Protein AF-A0A6N8A2K0-F1 (afdb_monomer_lite)

Secondary structure (DSSP, 8-state):
---GGG-PPPTT--HHHHHHHHHHTT--HHHHHHHHHHHH---TTTHHHHGGG-HHHHHHHHHHHHHT-TT--HHHHHHHHHHHHT--HHHHHHHHHHHHHS-GGGS---------

Foldseek 3Di:
DDQLVVQADDPPDDLLNSLVVCVVVLAALLRSVVNCCVHVVDDLVCSLVSCVVPLSSPLSVLVVVCVVPVPDDLQNSLVVSCVSRVHDSVVSNVSSVVSVVDDCVVSCPDPDDDDD

pLDDT: mean 89.35, std 14.69, range [36.88, 98.31]

Sequence (116 aa):
MEDYRNYPPLESETDLDYARRLESSGGEEMWIRKALRAHRQMPLESMSDFFEDFPDARLRHLQLLTSLHPGRSNHSLIKKVSKNLGISEDCAKSWVKKFEETPQSKYDVASEKTND

Radius of gyration: 14.68 Å; chains: 1; bounding box: 33×31×40 Å

Structure (mmCIF, N/CA/C/O backbone):
data_AF-A0A6N8A2K0-F1
#
_entry.id   AF-A0A6N8A2K0-F1
#
loop_
_atom_site.group_PDB
_atom_site.id
_atom_site.type_symbol
_atom_site.label_atom_id
_atom_site.label_alt_id
_atom_site.label_comp_id
_atom_site.label_asym_id
_atom_site.label_entity_id
_atom_site.label_seq_id
_atom_site.pdbx_PDB_ins_code
_atom_site.Cartn_x
_atom_site.Cartn_y
_atom_site.Cartn_z
_atom_site.occupancy
_atom_site.B_iso_or_equiv
_atom_site.auth_seq_id
_atom_site.auth_comp_id
_atom_site.auth_asym_id
_atom_site.auth_atom_id
_atom_site.pdbx_PDB_model_num
ATOM 1 N N . MET A 1 1 ? -6.508 -13.461 -5.678 1.00 65.88 1 MET A N 1
ATOM 2 C CA . MET A 1 1 ? -5.578 -12.683 -6.521 1.00 65.88 1 MET A CA 1
ATOM 3 C C . MET A 1 1 ? -4.488 -13.622 -6.998 1.00 65.88 1 MET A C 1
ATOM 5 O O . MET A 1 1 ? -4.000 -14.402 -6.186 1.00 65.88 1 MET A O 1
ATOM 9 N N . GLU A 1 2 ? -4.185 -13.611 -8.292 1.00 77.81 2 GLU A N 1
ATOM 10 C CA . GLU A 1 2 ? -3.175 -14.480 -8.910 1.00 77.81 2 GLU A CA 1
ATOM 11 C C . GLU A 1 2 ? -1.742 -14.102 -8.471 1.00 77.81 2 GLU A C 1
ATOM 13 O O . GLU A 1 2 ? -1.521 -13.069 -7.831 1.00 77.81 2 GLU A O 1
ATOM 18 N N . ASP A 1 3 ? -0.759 -14.959 -8.766 1.00 87.62 3 ASP A N 1
ATOM 19 C CA . ASP A 1 3 ? 0.652 -14.697 -8.448 1.00 87.62 3 ASP A CA 1
ATOM 20 C C . ASP A 1 3 ? 1.164 -13.476 -9.240 1.00 87.62 3 ASP A C 1
ATOM 22 O O . ASP A 1 3 ? 1.086 -13.442 -10.467 1.00 87.62 3 ASP A O 1
ATOM 26 N N . TYR A 1 4 ? 1.738 -12.485 -8.546 1.00 88.50 4 TYR A N 1
ATOM 27 C CA . TYR A 1 4 ? 2.321 -11.277 -9.149 1.00 88.50 4 TYR A CA 1
ATOM 28 C C . TYR A 1 4 ? 3.445 -11.573 -10.149 1.00 88.50 4 TYR A C 1
ATOM 30 O O . TYR A 1 4 ? 3.787 -10.733 -10.983 1.00 88.50 4 TYR A O 1
ATOM 38 N N . ARG A 1 5 ? 4.044 -12.765 -10.088 1.00 90.19 5 ARG A N 1
ATOM 39 C CA . ARG A 1 5 ? 5.056 -13.204 -11.057 1.00 90.19 5 ARG A CA 1
ATOM 40 C C . ARG A 1 5 ? 4.507 -13.315 -12.479 1.00 90.19 5 ARG A C 1
ATOM 42 O O . ARG A 1 5 ? 5.284 -13.175 -13.415 1.00 90.19 5 ARG A O 1
ATOM 49 N N . ASN A 1 6 ? 3.195 -13.487 -12.635 1.00 91.56 6 ASN A N 1
ATOM 50 C CA . ASN A 1 6 ? 2.536 -13.607 -13.937 1.00 91.56 6 ASN A CA 1
ATOM 51 C C . ASN A 1 6 ? 2.204 -12.254 -14.584 1.00 91.56 6 ASN A C 1
ATOM 53 O O . ASN A 1 6 ? 1.687 -12.221 -15.697 1.00 91.56 6 ASN A O 1
ATOM 57 N N . TYR A 1 7 ? 2.508 -11.140 -13.913 1.00 91.94 7 TYR A N 1
ATOM 58 C CA . TYR A 1 7 ? 2.206 -9.792 -14.392 1.00 91.94 7 TYR A CA 1
ATOM 59 C C . TYR A 1 7 ? 3.487 -8.971 -14.547 1.00 91.94 7 TYR A C 1
ATOM 61 O O . TYR A 1 7 ? 3.651 -7.999 -13.822 1.00 91.94 7 TYR A O 1
ATOM 69 N N . PRO A 1 8 ? 4.420 -9.327 -15.445 1.00 95.56 8 PRO A N 1
ATOM 70 C CA . PRO A 1 8 ? 5.635 -8.541 -15.626 1.00 95.56 8 PRO A CA 1
ATOM 71 C C . PRO A 1 8 ? 5.323 -7.115 -16.130 1.00 95.56 8 PRO A C 1
ATOM 73 O O . PRO A 1 8 ? 4.254 -6.879 -16.711 1.00 95.56 8 PRO A O 1
ATOM 76 N N . PRO A 1 9 ? 6.23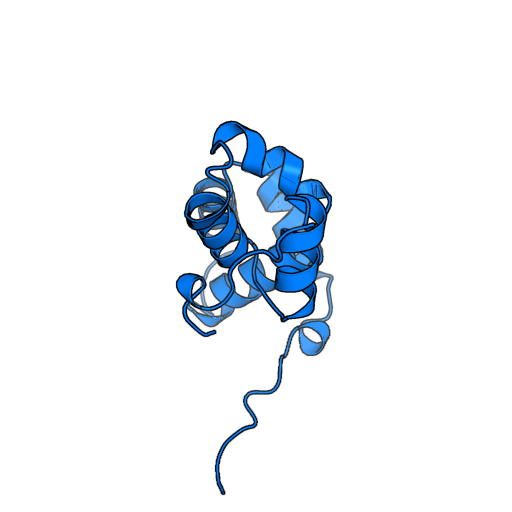8 -6.153 -15.917 1.00 95.62 9 PRO A N 1
ATOM 77 C CA . PRO A 1 9 ? 6.165 -4.836 -16.543 1.00 95.62 9 PRO A CA 1
ATOM 78 C C . PRO A 1 9 ? 6.291 -4.953 -18.069 1.00 95.62 9 PRO A C 1
ATOM 80 O O . PRO A 1 9 ? 6.986 -5.835 -18.576 1.00 95.62 9 PRO A O 1
ATOM 83 N N . LEU A 1 10 ? 5.641 -4.050 -18.800 1.00 95.25 10 LEU A N 1
ATOM 84 C CA . LEU A 1 10 ? 5.849 -3.890 -20.242 1.00 95.25 10 LEU A CA 1
ATOM 85 C C . LEU A 1 10 ? 7.193 -3.187 -20.505 1.00 95.25 10 LEU A C 1
ATOM 87 O O . LEU A 1 10 ? 7.694 -2.465 -19.644 1.00 95.25 10 LEU A O 1
ATOM 91 N N . GLU A 1 11 ? 7.773 -3.364 -21.698 1.00 89.81 11 GLU A N 1
ATOM 92 C CA . GLU A 1 11 ? 9.132 -2.876 -22.016 1.00 89.81 11 GLU A CA 1
ATOM 93 C C . GLU A 1 11 ? 9.334 -1.373 -21.763 1.00 89.81 11 GLU A C 1
ATOM 95 O O . GLU A 1 11 ? 10.406 -0.957 -21.330 1.00 89.81 11 GLU A O 1
ATOM 100 N N . SER A 1 12 ? 8.301 -0.561 -21.993 1.00 93.31 12 SER A N 1
ATOM 101 C CA . SER A 1 12 ? 8.341 0.894 -21.820 1.00 93.31 12 SER A CA 1
ATOM 102 C C . SER A 1 12 ? 7.710 1.387 -20.516 1.00 93.31 12 SER A C 1
ATOM 104 O O . SER A 1 12 ? 7.602 2.597 -20.328 1.00 93.31 12 SER A O 1
ATOM 106 N N . GLU A 1 13 ? 7.243 0.496 -19.635 1.00 94.12 13 GLU A N 1
ATOM 107 C CA . GLU A 1 13 ? 6.624 0.917 -18.377 1.00 94.12 13 GLU A CA 1
ATOM 108 C C . GLU A 1 13 ? 7.675 1.442 -17.395 1.00 94.12 13 GLU A C 1
ATOM 110 O O . GLU A 1 13 ? 8.674 0.784 -17.070 1.00 94.12 13 GLU A O 1
ATOM 115 N N . THR A 1 14 ? 7.411 2.638 -16.869 1.00 96.44 14 THR A N 1
ATOM 116 C CA . THR A 1 14 ? 8.069 3.101 -15.649 1.00 96.44 14 THR A CA 1
ATOM 117 C C . THR A 1 14 ? 7.546 2.317 -14.443 1.00 96.44 14 THR A C 1
ATOM 119 O O . THR A 1 14 ? 6.519 1.641 -14.511 1.00 96.44 14 THR A O 1
ATOM 122 N N . ASP A 1 15 ? 8.225 2.421 -13.300 1.00 96.12 15 ASP A N 1
ATOM 123 C CA . ASP A 1 15 ? 7.757 1.799 -12.053 1.00 96.12 15 ASP A CA 1
ATOM 124 C C . ASP A 1 15 ? 6.365 2.317 -11.656 1.00 96.12 15 ASP A C 1
ATOM 126 O O . ASP A 1 15 ? 5.525 1.550 -11.183 1.00 96.12 15 ASP A O 1
ATOM 130 N N . LEU A 1 16 ? 6.114 3.608 -11.905 1.00 96.50 16 LEU A N 1
ATOM 131 C CA . LEU A 1 16 ? 4.832 4.272 -11.683 1.00 96.50 16 LEU A CA 1
ATOM 132 C C . LEU A 1 16 ? 3.743 3.696 -12.595 1.00 96.50 16 LEU A C 1
ATOM 134 O O . LEU A 1 16 ? 2.677 3.329 -12.102 1.00 96.50 16 LEU A O 1
ATOM 138 N N . ASP A 1 17 ? 4.008 3.579 -13.899 1.00 96.94 17 ASP A N 1
ATOM 139 C CA . ASP A 1 17 ? 3.041 3.030 -14.863 1.00 96.94 17 ASP A CA 1
ATOM 140 C C . ASP A 1 17 ? 2.702 1.578 -14.533 1.00 96.94 17 ASP A C 1
ATOM 142 O O . ASP A 1 17 ? 1.531 1.192 -14.486 1.00 96.94 17 ASP A O 1
ATOM 146 N N . TYR A 1 18 ? 3.731 0.795 -14.212 1.00 97.50 18 TYR A N 1
ATOM 147 C CA . TYR A 1 18 ? 3.580 -0.594 -13.828 1.00 97.50 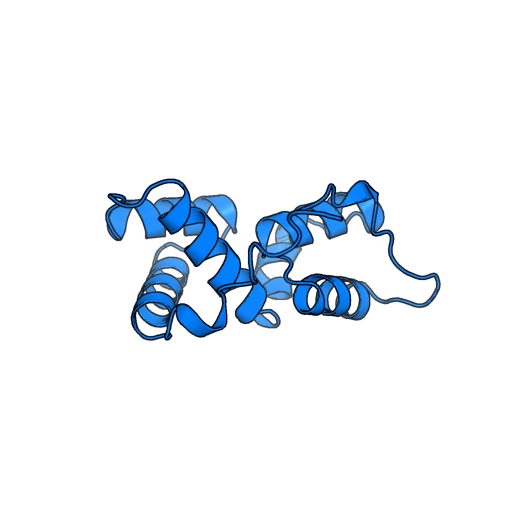18 TYR A CA 1
ATOM 148 C C . TYR A 1 18 ? 2.709 -0.740 -12.573 1.00 97.50 18 TYR A C 1
ATOM 150 O O . TYR A 1 18 ? 1.715 -1.470 -12.582 1.00 97.50 18 TYR A O 1
ATOM 158 N N . ALA A 1 19 ? 3.015 0.003 -11.507 1.00 97.31 19 ALA A N 1
ATOM 159 C CA . ALA A 1 19 ? 2.219 -0.015 -10.284 1.00 97.31 19 ALA A CA 1
ATOM 160 C C . ALA A 1 19 ? 0.774 0.460 -10.518 1.00 97.31 19 ALA A C 1
ATOM 162 O O . ALA A 1 19 ? -0.152 -0.142 -9.976 1.00 97.31 19 ALA A O 1
ATOM 163 N N . ARG A 1 20 ? 0.553 1.472 -11.372 1.00 96.94 20 ARG A N 1
ATOM 164 C CA . ARG A 1 20 ? -0.794 1.963 -11.721 1.00 96.94 20 ARG A CA 1
ATOM 165 C C . ARG A 1 20 ? -1.612 0.923 -12.465 1.00 96.94 20 ARG A C 1
ATOM 167 O O . ARG A 1 20 ? -2.796 0.750 -12.171 1.00 96.94 20 ARG A O 1
ATOM 174 N N . ARG A 1 21 ? -1.000 0.196 -13.401 1.00 96.25 21 ARG A N 1
ATOM 175 C CA . ARG A 1 21 ? -1.666 -0.910 -14.096 1.00 96.25 21 ARG A CA 1
ATOM 176 C C . ARG A 1 21 ? -2.055 -2.019 -13.122 1.00 96.25 21 ARG A C 1
ATOM 178 O O . ARG A 1 21 ? -3.172 -2.537 -13.194 1.00 96.25 21 ARG A O 1
ATOM 185 N N . LEU A 1 22 ? -1.165 -2.362 -12.194 1.00 95.88 22 LEU A N 1
ATOM 186 C CA . LEU A 1 22 ? -1.446 -3.354 -11.159 1.00 95.88 22 LEU A CA 1
ATOM 187 C C . LEU A 1 22 ? -2.560 -2.896 -10.200 1.00 95.88 22 LEU A C 1
ATOM 189 O O . LEU A 1 22 ? -3.453 -3.681 -9.885 1.00 95.88 22 LEU A O 1
ATOM 193 N N . GLU A 1 23 ? -2.557 -1.627 -9.783 1.00 95.88 23 GLU A N 1
ATOM 194 C CA . GLU A 1 23 ? -3.620 -1.030 -8.967 1.00 95.88 23 GLU A CA 1
ATOM 195 C C . GLU A 1 23 ? -4.970 -1.062 -9.698 1.00 95.88 23 GLU A C 1
ATOM 197 O O . GLU A 1 23 ? -5.975 -1.487 -9.125 1.00 95.88 23 GLU A O 1
ATOM 202 N N . SER A 1 24 ? -4.980 -0.694 -10.982 1.00 92.94 24 SER A N 1
ATOM 203 C CA . SER A 1 24 ? -6.173 -0.722 -11.843 1.00 92.94 24 SER A CA 1
ATOM 204 C C . SER A 1 24 ? -6.714 -2.139 -12.051 1.00 92.94 24 SER A C 1
ATOM 206 O O . SER A 1 24 ? -7.906 -2.323 -12.274 1.00 92.94 24 SER A O 1
ATOM 208 N N . SER A 1 25 ? -5.852 -3.151 -11.921 1.00 91.31 25 SER A N 1
ATOM 209 C CA . SER A 1 25 ? -6.221 -4.573 -11.969 1.00 91.31 25 SER A CA 1
ATOM 210 C C . SER A 1 25 ? -6.732 -5.105 -10.619 1.00 91.31 25 SER A C 1
ATOM 212 O O . SER A 1 25 ? -6.922 -6.308 -10.454 1.00 91.31 25 SER A O 1
ATOM 214 N N . GLY A 1 26 ? -6.931 -4.225 -9.632 1.00 92.19 26 GLY A N 1
ATOM 215 C CA . GLY A 1 26 ? -7.418 -4.572 -8.299 1.00 92.19 26 GLY A CA 1
ATOM 216 C C . GLY A 1 26 ? -6.319 -4.923 -7.296 1.00 92.19 26 GLY A C 1
ATOM 217 O O . GLY A 1 26 ? -6.641 -5.320 -6.178 1.00 92.19 26 GLY A O 1
ATOM 218 N N . GLY A 1 27 ? -5.040 -4.759 -7.649 1.00 95.06 27 GLY A N 1
ATOM 219 C CA . GLY A 1 27 ? -3.904 -5.013 -6.763 1.00 95.06 27 GLY A CA 1
ATOM 220 C C . GLY A 1 27 ? -4.003 -4.243 -5.444 1.00 95.06 27 GLY A C 1
ATOM 221 O O . GLY A 1 27 ? -4.322 -3.051 -5.428 1.00 95.06 27 GLY A O 1
ATOM 222 N N . GLU A 1 28 ? -3.737 -4.926 -4.332 1.00 96.12 28 GLU A N 1
ATOM 223 C CA . GLU A 1 28 ? -3.545 -4.303 -3.018 1.00 96.12 28 GLU A CA 1
ATOM 224 C C . GLU A 1 28 ? -2.062 -3.989 -2.781 1.00 96.12 28 GLU A C 1
ATOM 226 O O . GLU A 1 28 ? -1.182 -4.607 -3.385 1.00 96.12 28 GLU A O 1
ATOM 231 N N . GLU A 1 29 ? -1.772 -3.002 -1.935 1.00 97.06 29 GLU A N 1
ATOM 232 C CA . GLU A 1 29 ? -0.430 -2.431 -1.784 1.00 97.06 29 GLU A CA 1
ATOM 233 C C . GLU A 1 29 ? 0.670 -3.471 -1.509 1.00 97.06 29 GLU A C 1
ATOM 235 O O . GLU A 1 29 ? 1.723 -3.421 -2.143 1.00 97.06 29 GLU A O 1
ATOM 240 N N . MET A 1 30 ? 0.463 -4.451 -0.625 1.00 96.25 30 MET A N 1
ATOM 241 C CA . MET A 1 30 ? 1.484 -5.467 -0.342 1.00 96.25 30 MET A CA 1
ATOM 242 C C . MET A 1 30 ? 1.760 -6.376 -1.538 1.00 96.25 30 MET A C 1
ATOM 244 O O . MET A 1 30 ? 2.904 -6.795 -1.736 1.00 96.25 30 MET A O 1
ATOM 248 N N . TRP A 1 31 ? 0.744 -6.690 -2.333 1.00 96.44 31 TRP A N 1
ATOM 249 C CA . TRP A 1 31 ? 0.889 -7.453 -3.565 1.00 96.44 31 TRP A CA 1
ATOM 250 C C . TRP A 1 31 ? 1.669 -6.651 -4.612 1.00 96.44 31 TRP A C 1
ATOM 252 O O . TRP A 1 31 ? 2.640 -7.166 -5.169 1.00 96.44 31 TRP A O 1
ATOM 262 N N . ILE A 1 32 ? 1.343 -5.368 -4.796 1.00 97.44 32 ILE A N 1
ATOM 263 C CA . ILE A 1 32 ? 2.055 -4.489 -5.739 1.00 97.44 32 ILE A CA 1
ATOM 264 C C . ILE A 1 32 ? 3.509 -4.275 -5.286 1.00 97.44 32 ILE A C 1
ATOM 266 O O . ILE A 1 32 ? 4.426 -4.387 -6.098 1.00 97.44 32 ILE A O 1
ATOM 270 N N . ARG A 1 33 ? 3.766 -4.075 -3.984 1.00 96.94 33 ARG A N 1
ATOM 271 C CA . ARG A 1 33 ? 5.128 -3.994 -3.417 1.00 96.94 33 ARG A CA 1
ATOM 272 C C . ARG A 1 33 ? 5.952 -5.238 -3.743 1.00 96.94 33 ARG A C 1
ATOM 274 O O . ARG A 1 33 ? 7.112 -5.125 -4.136 1.00 96.94 33 ARG A O 1
ATOM 281 N N . LYS A 1 34 ? 5.369 -6.435 -3.610 1.00 95.94 34 LYS A N 1
ATOM 282 C CA . LYS A 1 34 ? 6.043 -7.692 -3.983 1.00 95.94 34 LYS A CA 1
ATOM 283 C C . LYS A 1 34 ? 6.344 -7.752 -5.480 1.00 95.94 34 LYS A C 1
ATOM 285 O O . LYS A 1 34 ? 7.438 -8.176 -5.849 1.00 95.94 34 LYS A O 1
ATOM 290 N N . ALA A 1 35 ? 5.421 -7.288 -6.319 1.00 96.75 35 ALA A N 1
ATOM 291 C CA . ALA A 1 35 ? 5.603 -7.220 -7.764 1.00 96.75 35 ALA A CA 1
ATOM 292 C C . ALA A 1 35 ? 6.749 -6.266 -8.154 1.00 96.75 35 ALA A C 1
ATOM 294 O O . ALA A 1 35 ? 7.633 -6.644 -8.923 1.00 96.75 35 ALA A O 1
ATOM 295 N N . LEU A 1 36 ? 6.790 -5.065 -7.567 1.00 96.94 36 LEU A N 1
ATOM 296 C CA . LEU A 1 36 ? 7.860 -4.082 -7.768 1.00 96.94 36 LEU A CA 1
ATOM 297 C C . LEU A 1 36 ? 9.218 -4.609 -7.289 1.00 96.94 36 LEU A C 1
ATOM 299 O O . LEU A 1 36 ? 10.218 -4.471 -7.992 1.00 96.94 36 LEU A O 1
ATOM 303 N N . ARG A 1 37 ? 9.264 -5.287 -6.135 1.00 95.50 37 ARG A N 1
ATOM 304 C CA . ARG A 1 37 ? 10.491 -5.944 -5.655 1.00 95.50 37 ARG A CA 1
ATOM 305 C C . ARG A 1 37 ? 10.989 -7.015 -6.615 1.00 95.50 37 ARG A C 1
ATOM 307 O O . ARG A 1 37 ? 12.189 -7.087 -6.854 1.00 95.50 37 ARG A O 1
ATOM 314 N N . ALA A 1 38 ? 10.089 -7.845 -7.130 1.00 95.31 38 ALA A N 1
ATOM 315 C CA . ALA A 1 38 ? 10.459 -8.976 -7.969 1.00 95.31 38 ALA A CA 1
ATOM 316 C C . ALA A 1 38 ? 10.925 -8.553 -9.366 1.00 95.31 38 ALA A C 1
ATOM 318 O O . ALA A 1 38 ? 11.915 -9.083 -9.857 1.00 95.31 38 ALA A O 1
ATOM 319 N N . HIS A 1 39 ? 10.233 -7.596 -9.987 1.00 96.25 39 HIS A N 1
ATOM 320 C CA . HIS A 1 39 ? 10.445 -7.268 -11.400 1.00 96.25 39 HIS A CA 1
ATOM 321 C C . HIS A 1 39 ? 11.272 -6.002 -11.630 1.00 96.25 39 HIS A C 1
ATOM 323 O O . HIS A 1 39 ? 11.882 -5.858 -12.685 1.00 96.25 39 HIS A O 1
ATOM 329 N N . ARG A 1 40 ? 11.302 -5.080 -10.660 1.00 94.31 40 ARG A N 1
ATOM 330 C CA . ARG A 1 40 ? 11.976 -3.772 -10.777 1.00 94.31 40 ARG A CA 1
ATOM 331 C C . ARG A 1 40 ? 13.052 -3.543 -9.718 1.00 94.31 40 ARG A C 1
ATOM 333 O O . ARG A 1 40 ? 13.762 -2.551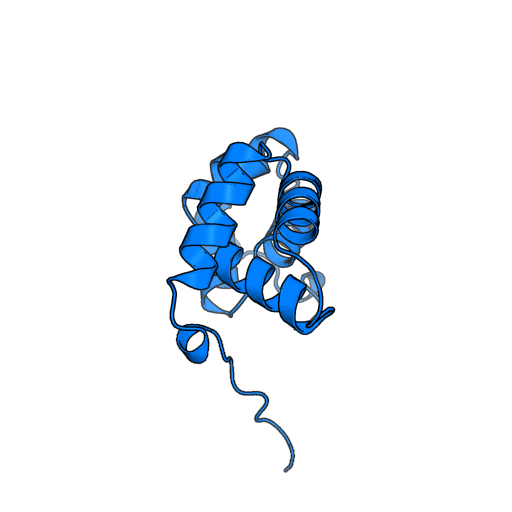 -9.778 1.00 94.31 40 ARG A O 1
ATOM 340 N N . GLN A 1 41 ? 13.187 -4.458 -8.755 1.00 93.62 41 GLN A N 1
ATOM 341 C CA . GLN A 1 41 ? 14.157 -4.376 -7.656 1.00 93.62 41 GLN A CA 1
ATOM 342 C C . GLN A 1 41 ? 14.054 -3.087 -6.816 1.00 93.62 41 GLN A C 1
ATOM 344 O O . GLN A 1 41 ? 15.011 -2.725 -6.133 1.00 93.62 41 GLN A O 1
ATOM 349 N N . MET A 1 42 ? 12.889 -2.424 -6.808 1.00 94.44 42 MET A N 1
ATOM 350 C CA . MET A 1 42 ? 12.685 -1.159 -6.093 1.00 94.44 42 MET A CA 1
ATOM 351 C C . MET A 1 42 ? 13.106 -1.278 -4.611 1.00 94.44 42 MET A C 1
ATOM 353 O O . MET A 1 42 ? 12.710 -2.247 -3.952 1.00 94.44 42 MET A O 1
ATOM 357 N N . PRO A 1 43 ? 13.900 -0.345 -4.058 1.00 93.94 43 PRO A N 1
ATOM 358 C CA . PRO A 1 43 ? 14.358 -0.416 -2.670 1.00 93.94 43 PRO A CA 1
ATOM 359 C C . PRO A 1 43 ? 13.205 -0.370 -1.658 1.00 93.94 43 PRO A C 1
ATOM 361 O O . PRO A 1 43 ? 12.171 0.244 -1.909 1.00 93.94 43 PRO A O 1
ATOM 364 N N . LEU A 1 44 ? 13.361 -1.036 -0.508 1.00 89.88 44 LEU A N 1
ATOM 365 C CA . LEU A 1 44 ? 12.291 -1.117 0.501 1.00 89.88 44 LEU A CA 1
ATOM 366 C C . LEU A 1 44 ? 12.028 0.241 1.157 1.00 89.88 44 LEU A C 1
ATOM 368 O O . LEU A 1 44 ? 10.881 0.576 1.440 1.00 89.88 44 LEU A O 1
ATOM 372 N N . GLU A 1 45 ? 13.086 1.014 1.362 1.00 90.69 45 GLU A N 1
ATOM 373 C CA . GLU A 1 45 ? 13.073 2.365 1.909 1.00 90.69 45 GLU A CA 1
ATOM 374 C C . GLU A 1 45 ? 12.272 3.347 1.044 1.00 90.69 45 GLU A C 1
ATOM 376 O O . GLU A 1 45 ? 11.664 4.266 1.580 1.00 90.69 45 GLU A O 1
ATOM 381 N N . SER A 1 46 ? 12.192 3.118 -0.270 1.00 91.50 46 SER A N 1
ATOM 382 C CA . SER A 1 46 ? 11.432 3.964 -1.198 1.00 91.50 46 SER A CA 1
ATOM 383 C C . SER A 1 46 ? 9.942 3.615 -1.253 1.00 91.5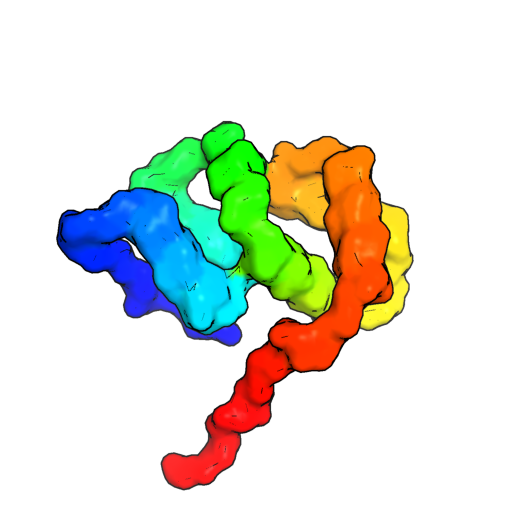0 46 SER A C 1
ATOM 385 O O . SER A 1 46 ? 9.147 4.401 -1.758 1.00 91.50 46 SER A O 1
ATOM 387 N N . MET A 1 47 ? 9.539 2.446 -0.741 1.00 93.62 47 MET A N 1
ATOM 388 C CA . MET A 1 47 ? 8.168 1.942 -0.898 1.00 93.62 47 MET A CA 1
ATOM 389 C C . MET A 1 47 ? 7.134 2.752 -0.120 1.00 93.62 47 MET A C 1
ATOM 391 O O . MET A 1 47 ? 5.987 2.813 -0.541 1.00 93.62 47 MET A O 1
ATOM 395 N N . SER A 1 48 ? 7.499 3.329 1.027 1.00 90.94 48 SER A N 1
ATOM 396 C CA . SER A 1 48 ? 6.553 4.134 1.809 1.00 90.94 48 SER A CA 1
ATOM 397 C C . SER A 1 48 ? 6.084 5.339 0.997 1.00 90.94 48 SER A C 1
ATOM 399 O O . SER A 1 48 ? 4.892 5.461 0.724 1.00 90.94 48 SER A O 1
ATOM 401 N N . ASP A 1 49 ? 7.039 6.161 0.557 1.00 92.19 49 ASP A N 1
ATOM 402 C CA . ASP A 1 49 ? 6.768 7.403 -0.167 1.00 92.19 49 ASP A CA 1
ATOM 403 C C . ASP A 1 49 ? 6.168 7.128 -1.548 1.00 92.19 49 ASP A C 1
ATOM 405 O O . ASP A 1 49 ? 5.226 7.800 -1.955 1.00 92.19 49 ASP A O 1
ATOM 409 N N . PHE A 1 50 ? 6.644 6.086 -2.241 1.00 95.69 50 PHE A N 1
ATOM 410 C CA . PHE A 1 50 ? 6.103 5.693 -3.544 1.00 95.69 50 PHE A CA 1
ATOM 411 C C . PHE A 1 50 ? 4.600 5.378 -3.485 1.00 95.69 50 PHE A C 1
ATOM 413 O O . PHE A 1 50 ? 3.863 5.709 -4.408 1.00 95.69 50 PHE A O 1
ATOM 420 N N . PHE A 1 51 ? 4.126 4.749 -2.403 1.00 96.06 51 PHE A N 1
ATOM 421 C CA . PHE A 1 51 ? 2.723 4.348 -2.273 1.00 96.06 51 PHE A CA 1
ATOM 422 C C . PHE A 1 51 ? 1.782 5.447 -1.762 1.00 96.06 51 PHE A C 1
ATOM 424 O O . PHE A 1 51 ? 0.580 5.200 -1.659 1.00 96.06 51 PHE A O 1
ATOM 431 N N . GLU A 1 52 ? 2.269 6.660 -1.486 1.00 92.31 52 GLU A N 1
ATOM 432 C CA . GLU A 1 52 ? 1.382 7.797 -1.190 1.00 92.31 52 GLU A CA 1
ATOM 433 C C . GLU A 1 52 ? 0.484 8.156 -2.389 1.00 92.31 52 GLU A C 1
ATOM 435 O O . GLU A 1 52 ? -0.663 8.565 -2.202 1.00 92.31 52 GLU A O 1
ATOM 440 N N . ASP A 1 53 ? 0.949 7.883 -3.613 1.00 94.56 53 ASP A N 1
ATOM 441 C CA . ASP A 1 53 ? 0.193 8.097 -4.854 1.00 94.56 53 ASP A CA 1
ATOM 442 C C . ASP A 1 53 ? -0.829 6.982 -5.169 1.00 94.56 53 ASP A C 1
ATOM 444 O O . ASP A 1 53 ? -1.535 7.064 -6.175 1.00 94.56 53 ASP A O 1
ATOM 448 N N . PHE A 1 54 ? -0.941 5.952 -4.318 1.00 96.44 54 PHE A N 1
ATOM 449 C CA . PHE A 1 54 ? -1.759 4.748 -4.553 1.00 96.44 54 PHE A CA 1
ATOM 450 C C . PHE A 1 54 ? -2.759 4.485 -3.408 1.00 96.44 54 PHE A C 1
ATOM 452 O O . PHE A 1 54 ? -2.717 3.444 -2.733 1.00 96.44 54 PHE A O 1
ATOM 459 N N . PRO A 1 55 ? -3.673 5.437 -3.132 1.00 94.44 55 PRO A N 1
ATOM 460 C CA . PRO A 1 55 ? -4.598 5.353 -2.005 1.00 94.44 55 PRO A CA 1
ATOM 461 C C . PRO A 1 55 ? -5.560 4.163 -2.104 1.00 94.44 55 PRO A C 1
ATOM 463 O O . PRO A 1 55 ? -5.962 3.617 -1.075 1.00 94.44 55 PRO A O 1
ATOM 466 N N . ASP A 1 56 ? -5.937 3.751 -3.316 1.00 95.00 56 ASP A N 1
ATOM 467 C CA . ASP A 1 56 ? -6.885 2.659 -3.519 1.00 95.00 56 ASP A CA 1
ATOM 468 C C . ASP A 1 56 ? -6.221 1.295 -3.273 1.00 95.00 56 ASP A C 1
ATOM 470 O O . ASP A 1 56 ? -6.830 0.428 -2.639 1.00 95.00 56 ASP A O 1
ATOM 474 N N . ALA A 1 57 ? -4.955 1.113 -3.667 1.00 96.25 57 ALA A N 1
ATOM 475 C CA . ALA A 1 57 ? -4.167 -0.068 -3.303 1.00 96.25 57 ALA A CA 1
ATOM 476 C C . ALA A 1 57 ? -4.068 -0.240 -1.779 1.00 96.25 57 ALA A C 1
ATOM 478 O O . ALA A 1 57 ? -4.208 -1.355 -1.261 1.00 96.25 57 ALA A O 1
ATOM 479 N N . ARG A 1 58 ? -3.861 0.866 -1.054 1.00 96.44 58 ARG A N 1
ATOM 480 C CA . ARG A 1 58 ? -3.769 0.871 0.411 1.00 96.44 58 ARG A CA 1
ATOM 481 C C . ARG A 1 58 ? -5.099 0.535 1.079 1.00 96.44 58 ARG A C 1
ATOM 483 O O . ARG A 1 58 ? -5.134 -0.257 2.023 1.00 96.44 58 ARG A O 1
ATOM 490 N N . LEU A 1 59 ? -6.203 1.091 0.581 1.00 95.38 59 LEU A N 1
ATOM 491 C CA . LEU A 1 59 ? -7.545 0.794 1.094 1.00 95.38 59 LEU A CA 1
ATOM 492 C C . LEU A 1 59 ? -7.944 -0.667 0.841 1.00 95.38 59 LEU A C 1
ATOM 494 O O . LEU A 1 59 ? -8.464 -1.314 1.750 1.00 95.38 59 LEU A O 1
ATOM 498 N N . ARG A 1 60 ? -7.604 -1.236 -0.322 1.00 95.38 60 ARG A N 1
ATOM 499 C CA . ARG A 1 60 ? -7.791 -2.676 -0.576 1.00 95.38 60 ARG A CA 1
ATOM 500 C C . ARG A 1 60 ? -6.951 -3.555 0.346 1.00 95.38 60 ARG A C 1
ATOM 502 O O . ARG A 1 60 ? -7.424 -4.601 0.781 1.00 95.38 60 ARG A O 1
ATOM 509 N N . HIS A 1 61 ? -5.736 -3.136 0.704 1.00 96.12 61 HIS A N 1
ATOM 510 C CA . HIS A 1 61 ? -4.930 -3.867 1.690 1.00 96.12 61 HIS A CA 1
ATOM 511 C C . HIS A 1 61 ? -5.583 -3.858 3.077 1.00 96.12 61 HIS A C 1
ATOM 513 O O . HIS A 1 61 ? -5.633 -4.886 3.752 1.00 96.12 61 HIS A O 1
ATOM 519 N N . LEU A 1 62 ? -6.149 -2.723 3.498 1.00 95.75 62 LEU A N 1
ATOM 520 C CA . LEU A 1 62 ? -6.928 -2.638 4.738 1.00 95.75 62 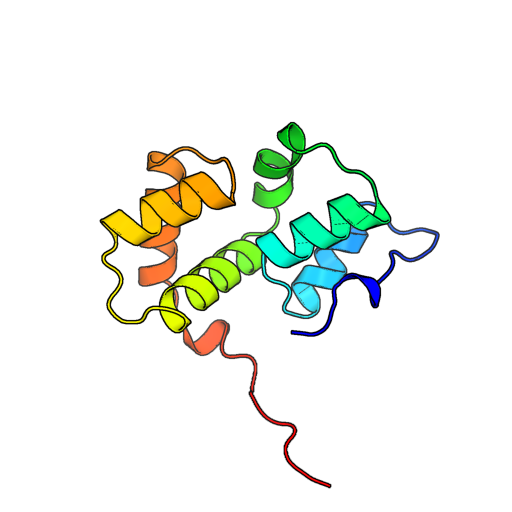LEU A CA 1
ATOM 521 C C . LEU A 1 62 ? -8.144 -3.572 4.708 1.00 95.75 62 LEU A C 1
ATOM 523 O O . LEU A 1 62 ? -8.339 -4.326 5.662 1.00 95.75 62 LEU A O 1
ATOM 527 N N . GLN A 1 63 ? -8.888 -3.600 3.601 1.00 94.81 63 GLN A N 1
ATOM 528 C CA . GLN A 1 63 ? -10.013 -4.519 3.408 1.00 94.81 63 GLN A CA 1
ATOM 529 C C . GLN A 1 63 ? -9.585 -5.993 3.430 1.00 94.81 63 GLN A C 1
ATOM 531 O O . GLN A 1 63 ? -10.236 -6.838 4.046 1.00 94.81 63 GLN A O 1
ATOM 536 N N . LEU A 1 64 ? -8.455 -6.328 2.804 1.00 94.12 64 LEU A N 1
ATOM 537 C CA . LEU A 1 64 ? -7.884 -7.671 2.877 1.00 94.12 64 LEU A CA 1
ATOM 538 C C . LEU A 1 64 ? -7.545 -8.034 4.330 1.00 94.12 64 LEU A C 1
ATOM 540 O O . LEU A 1 64 ? -7.852 -9.124 4.808 1.00 94.12 64 LEU A O 1
ATOM 544 N N . LEU A 1 65 ? -6.931 -7.115 5.073 1.00 94.75 65 LEU A N 1
ATOM 545 C CA . LEU A 1 65 ? -6.555 -7.355 6.460 1.00 94.75 65 LEU A CA 1
ATOM 546 C C . LEU A 1 65 ? -7.760 -7.557 7.386 1.00 94.75 65 LEU A C 1
ATOM 548 O O . LEU A 1 65 ? -7.636 -8.355 8.322 1.00 94.75 65 LEU A O 1
ATOM 552 N N . THR A 1 66 ? -8.870 -6.850 7.164 1.00 93.62 66 THR A N 1
ATOM 553 C CA . THR A 1 66 ? -10.108 -7.002 7.944 1.00 93.62 66 THR A CA 1
ATOM 554 C C . THR A 1 66 ? -10.899 -8.238 7.527 1.00 93.62 66 THR A C 1
ATOM 556 O O . THR A 1 66 ? -11.368 -8.959 8.402 1.00 93.62 66 THR A O 1
ATOM 559 N N . SER A 1 67 ? -10.967 -8.567 6.234 1.00 91.94 67 SER A N 1
ATOM 560 C CA . SER A 1 67 ? -11.629 -9.794 5.756 1.00 91.94 67 SER A CA 1
ATOM 561 C C . SER A 1 67 ? -10.945 -11.071 6.252 1.00 91.94 67 SER A C 1
ATOM 563 O O . SER A 1 67 ? -11.621 -12.015 6.653 1.00 91.94 67 SER A O 1
ATOM 565 N N . LEU A 1 68 ? -9.608 -11.088 6.327 1.00 92.56 68 LEU A N 1
ATOM 566 C CA . LEU A 1 68 ? -8.861 -12.215 6.896 1.00 92.56 68 LEU A CA 1
ATOM 567 C C . LEU A 1 68 ? -9.107 -12.399 8.403 1.00 92.56 68 LEU A C 1
ATOM 569 O O . LEU A 1 68 ? -8.942 -13.502 8.921 1.00 92.56 68 LEU A O 1
ATOM 573 N N . HIS A 1 69 ? -9.461 -11.329 9.124 1.00 92.38 69 HIS A N 1
ATOM 574 C CA . HIS A 1 69 ? -9.710 -11.367 10.567 1.00 92.38 69 HIS A CA 1
ATOM 575 C C . HIS A 1 69 ? -10.829 -10.389 10.974 1.00 92.38 69 HIS A C 1
ATOM 577 O O . HIS A 1 69 ? -10.527 -9.317 11.510 1.00 92.38 69 HIS A O 1
ATOM 583 N N . PRO A 1 70 ? -12.111 -10.763 10.796 1.00 88.56 70 PRO A N 1
ATOM 584 C CA . PRO A 1 70 ? -13.247 -9.846 10.973 1.00 88.56 70 PRO A CA 1
ATOM 585 C C . PRO A 1 70 ? -13.401 -9.254 12.382 1.00 88.56 70 PRO A C 1
ATOM 587 O O . PRO A 1 70 ? -13.973 -8.184 12.544 1.00 88.56 70 PRO A O 1
ATOM 590 N N . GLY A 1 71 ? -12.870 -9.921 13.413 1.00 88.75 71 GLY A N 1
ATOM 591 C CA . GLY A 1 71 ? -12.887 -9.440 14.803 1.00 88.75 71 GLY A CA 1
ATOM 592 C C . GLY A 1 71 ? -11.655 -8.627 15.219 1.00 88.75 71 GLY A C 1
ATOM 593 O O . GLY A 1 71 ? -11.448 -8.397 16.411 1.00 88.75 71 GLY A O 1
ATOM 594 N N . ARG A 1 72 ? -10.775 -8.255 14.282 1.00 91.81 72 ARG A N 1
ATOM 595 C CA . ARG A 1 72 ? -9.554 -7.506 14.603 1.00 91.81 72 ARG A CA 1
ATOM 596 C C . ARG A 1 72 ? -9.910 -6.106 15.111 1.00 91.81 72 ARG A C 1
ATOM 598 O O . ARG A 1 72 ? -10.578 -5.347 14.424 1.00 91.81 72 ARG A O 1
ATOM 605 N N . SER A 1 73 ? -9.387 -5.734 16.279 1.00 95.69 73 SER A N 1
ATOM 606 C CA . SER A 1 73 ? -9.534 -4.372 16.803 1.00 95.69 73 SER A CA 1
ATOM 607 C C . SER A 1 73 ? -8.736 -3.352 15.986 1.00 95.69 73 SER A C 1
ATOM 609 O O . SER A 1 73 ? -7.664 -3.671 15.463 1.00 95.69 73 SER A O 1
ATOM 611 N N . ASN A 1 74 ? -9.187 -2.094 15.966 1.00 95.62 74 ASN A N 1
ATOM 612 C CA . ASN A 1 74 ? -8.480 -1.005 15.279 1.00 95.62 74 ASN A CA 1
ATOM 613 C C . ASN A 1 74 ? -7.036 -0.856 15.751 1.00 95.62 74 ASN A C 1
ATOM 615 O O . ASN A 1 74 ? -6.135 -0.709 14.936 1.00 95.62 74 ASN A O 1
ATOM 619 N N . HIS A 1 75 ? -6.788 -0.988 17.056 1.00 96.69 75 HIS A N 1
ATOM 620 C CA . HIS A 1 75 ? -5.430 -0.969 17.606 1.00 96.69 75 HIS A CA 1
ATOM 621 C C . HIS A 1 75 ? -4.530 -2.042 16.981 1.00 96.69 75 HIS A C 1
ATOM 623 O O . HIS A 1 75 ? -3.394 -1.777 16.591 1.00 96.69 75 HIS A O 1
ATOM 629 N N . SER A 1 76 ? -5.044 -3.267 16.845 1.00 96.81 76 SER A N 1
ATOM 630 C CA . SER A 1 76 ? -4.311 -4.361 16.204 1.00 96.81 76 SER A CA 1
ATOM 631 C C . SER A 1 76 ? -4.132 -4.125 14.700 1.00 96.81 76 SER A C 1
ATOM 633 O O . SER A 1 76 ? -3.062 -4.416 14.161 1.00 96.81 76 SER A O 1
ATOM 635 N N . LEU A 1 77 ? -5.142 -3.566 14.027 1.00 97.25 77 LEU A N 1
ATOM 636 C CA . LEU A 1 77 ? -5.080 -3.227 12.607 1.00 97.25 77 LEU A CA 1
ATOM 637 C C . LEU A 1 77 ? -4.028 -2.149 12.325 1.00 97.25 77 LEU A C 1
ATOM 639 O O . LEU A 1 77 ? -3.188 -2.359 11.456 1.00 97.25 77 LEU A O 1
ATOM 643 N N . ILE A 1 78 ? -4.002 -1.068 13.107 1.00 98.31 78 ILE A N 1
ATOM 644 C CA . ILE A 1 78 ? -3.015 0.019 13.007 1.00 98.31 78 ILE A CA 1
ATOM 645 C C . ILE A 1 78 ? -1.594 -0.538 13.095 1.00 98.31 78 ILE A C 1
ATOM 647 O O . ILE A 1 78 ? -0.782 -0.308 12.199 1.00 98.31 78 ILE A O 1
ATOM 651 N N . LYS A 1 79 ? -1.309 -1.358 14.115 1.00 98.06 79 LYS A N 1
ATOM 652 C CA . LYS A 1 79 ? 0.004 -2.003 14.272 1.00 98.06 79 LYS A CA 1
ATOM 653 C C . LYS A 1 79 ? 0.359 -2.901 13.095 1.00 98.06 79 LYS A C 1
ATOM 655 O O . LYS A 1 79 ? 1.505 -2.932 12.648 1.00 98.06 79 LYS A O 1
ATOM 660 N N . LYS A 1 80 ? -0.619 -3.655 12.585 1.00 97.25 80 LYS A N 1
ATOM 661 C CA . LYS A 1 80 ? -0.411 -4.555 11.449 1.00 97.25 80 LYS A CA 1
ATOM 662 C C . LYS A 1 80 ? -0.093 -3.780 10.171 1.00 97.25 80 LYS A C 1
ATOM 664 O O . LYS A 1 80 ? 0.803 -4.187 9.439 1.00 97.25 80 LYS A O 1
ATOM 669 N N . VAL A 1 81 ? -0.799 -2.681 9.923 1.00 96.81 81 VAL A N 1
ATOM 670 C CA . VAL A 1 81 ? -0.619 -1.812 8.754 1.00 96.81 81 VAL A CA 1
ATOM 671 C C . VAL A 1 81 ? 0.719 -1.090 8.831 1.00 96.81 81 VAL A C 1
ATOM 673 O O . VAL A 1 81 ? 1.499 -1.192 7.890 1.00 96.81 81 VAL A O 1
ATOM 676 N N . SER A 1 82 ? 1.031 -0.469 9.973 1.00 97.19 82 SER A N 1
ATOM 677 C CA . SER A 1 82 ? 2.327 0.172 10.226 1.00 97.19 82 SER A CA 1
ATOM 678 C C . SER A 1 82 ? 3.486 -0.789 9.948 1.00 97.19 82 SER A C 1
ATOM 680 O O . SER A 1 82 ? 4.360 -0.490 9.136 1.00 97.19 82 SER A O 1
ATOM 682 N N . LYS A 1 83 ? 3.435 -2.006 10.510 1.00 95.69 83 LYS A N 1
ATOM 683 C CA . LYS A 1 83 ? 4.466 -3.027 10.283 1.00 95.69 83 LYS A CA 1
ATOM 684 C C . LYS A 1 83 ? 4.541 -3.502 8.831 1.00 95.69 83 LYS A C 1
ATOM 686 O O . LYS A 1 83 ? 5.637 -3.702 8.322 1.00 95.69 83 LYS A O 1
ATOM 691 N N . ASN A 1 84 ? 3.401 -3.757 8.189 1.00 94.62 84 ASN A N 1
ATOM 692 C CA . ASN A 1 84 ? 3.384 -4.280 6.824 1.00 94.62 84 ASN A CA 1
ATOM 693 C C . ASN A 1 84 ? 3.906 -3.241 5.819 1.00 94.62 84 ASN A C 1
ATOM 695 O O . ASN A 1 84 ? 4.650 -3.600 4.912 1.00 94.62 84 ASN A O 1
ATOM 699 N N . LEU A 1 85 ? 3.511 -1.977 5.982 1.00 94.69 85 LEU A N 1
ATOM 700 C CA . LEU A 1 85 ? 3.784 -0.915 5.013 1.00 94.69 85 LEU A CA 1
ATOM 701 C C . LEU A 1 85 ? 5.038 -0.094 5.342 1.00 94.69 85 LEU A C 1
ATOM 703 O O . LEU A 1 85 ? 5.503 0.668 4.496 1.00 94.69 85 LEU A O 1
ATOM 707 N N . GLY A 1 86 ? 5.612 -0.264 6.536 1.00 93.75 86 GLY A N 1
ATOM 708 C CA . GLY A 1 86 ? 6.770 0.512 6.980 1.00 93.75 86 GLY A CA 1
ATOM 709 C C . GLY A 1 86 ? 6.440 1.979 7.270 1.00 93.75 86 GLY A C 1
ATOM 710 O O . GLY A 1 86 ? 7.324 2.820 7.182 1.00 93.75 86 GLY A O 1
ATOM 711 N N . ILE A 1 87 ? 5.181 2.282 7.604 1.00 95.06 87 ILE A N 1
ATOM 712 C CA . ILE A 1 87 ? 4.706 3.634 7.943 1.00 95.06 87 ILE A CA 1
ATOM 713 C C . ILE A 1 87 ? 4.567 3.798 9.459 1.00 95.06 87 ILE A C 1
ATOM 715 O O . ILE A 1 87 ? 4.433 2.811 10.187 1.00 95.06 87 ILE A O 1
ATOM 719 N N . SER A 1 88 ? 4.551 5.038 9.955 1.00 96.50 88 SER A N 1
ATOM 720 C CA . SER A 1 88 ? 4.321 5.310 11.382 1.00 96.50 88 SER A CA 1
ATOM 721 C C . SER A 1 88 ? 2.931 4.845 11.843 1.00 96.50 88 SER A C 1
ATOM 723 O O . SER A 1 88 ? 1.991 4.765 11.047 1.00 96.50 88 SER A O 1
ATOM 725 N N . GLU A 1 89 ? 2.773 4.560 13.141 1.00 97.81 89 GLU A N 1
ATOM 726 C CA . GLU A 1 89 ? 1.457 4.212 13.701 1.00 97.81 89 GLU A CA 1
ATOM 727 C C . GLU A 1 89 ? 0.442 5.358 13.544 1.00 97.81 89 GLU A C 1
ATOM 729 O O . GLU A 1 89 ? -0.729 5.089 13.290 1.00 97.81 89 GLU A O 1
ATOM 734 N N . ASP A 1 90 ? 0.873 6.623 13.597 1.00 97.75 90 ASP A N 1
ATOM 735 C CA . ASP A 1 90 ? -0.004 7.784 13.371 1.00 97.75 90 ASP A CA 1
ATOM 736 C C . ASP A 1 90 ? -0.497 7.874 11.920 1.00 97.75 90 ASP A C 1
ATOM 738 O O . ASP A 1 90 ? -1.677 8.149 11.665 1.00 97.75 90 ASP A O 1
ATOM 742 N N . CYS A 1 91 ? 0.380 7.580 10.954 1.00 96.00 91 CYS A N 1
ATOM 743 C CA . CYS A 1 91 ? -0.011 7.481 9.552 1.00 96.00 91 CYS A CA 1
ATOM 744 C C . CYS A 1 91 ? -0.983 6.307 9.357 1.00 96.00 91 CYS A C 1
ATOM 746 O O . CYS A 1 91 ? -2.075 6.482 8.814 1.00 96.00 91 CYS A O 1
ATOM 748 N N . ALA A 1 92 ? -0.660 5.129 9.900 1.00 97.50 92 ALA A N 1
ATOM 749 C CA . ALA A 1 92 ? -1.537 3.961 9.846 1.00 97.50 92 ALA A CA 1
ATOM 750 C C . ALA A 1 92 ? -2.908 4.221 10.498 1.00 97.50 92 ALA A C 1
ATOM 752 O O . ALA A 1 92 ? -3.931 3.812 9.954 1.00 97.50 92 ALA A O 1
ATOM 753 N N . LYS A 1 93 ? -2.957 4.946 11.621 1.00 98.06 93 LYS A N 1
ATOM 754 C CA . LYS A 1 93 ? -4.198 5.374 12.283 1.00 98.06 93 LYS A CA 1
ATOM 755 C C . LYS A 1 93 ? -5.053 6.257 11.382 1.00 98.06 93 LYS A C 1
ATOM 757 O O . LYS A 1 93 ? -6.263 6.053 11.311 1.00 98.06 93 LYS A O 1
ATOM 762 N N . SER A 1 94 ? -4.433 7.200 10.678 1.00 96.94 94 SER A N 1
ATOM 763 C CA . SER A 1 94 ? -5.128 8.072 9.725 1.00 96.94 94 SER A CA 1
ATOM 764 C C . SER A 1 94 ? -5.742 7.267 8.575 1.00 96.94 94 SER A C 1
ATOM 766 O O . SER A 1 94 ? -6.893 7.493 8.205 1.00 96.94 94 SER A O 1
ATOM 768 N N . TRP A 1 95 ? -5.021 6.262 8.073 1.00 96.69 95 TRP A N 1
ATOM 769 C CA . TRP A 1 95 ? -5.522 5.354 7.039 1.00 96.69 95 TRP A CA 1
ATOM 770 C C . TRP A 1 95 ? -6.644 4.436 7.516 1.00 96.69 95 TRP A C 1
ATOM 772 O O . TRP A 1 95 ? -7.622 4.261 6.794 1.00 96.69 95 TRP A O 1
ATOM 782 N N . VAL A 1 96 ? -6.545 3.887 8.729 1.00 96.69 96 VAL A N 1
ATOM 783 C CA . VAL A 1 96 ? -7.621 3.078 9.321 1.00 96.69 96 VAL A CA 1
ATOM 784 C C . VAL A 1 96 ? -8.888 3.913 9.492 1.00 96.69 96 VAL A C 1
ATOM 786 O O . VAL A 1 96 ? -9.953 3.469 9.083 1.00 96.69 96 VAL A O 1
ATOM 789 N N . LYS A 1 97 ? -8.775 5.149 9.991 1.00 96.19 97 LYS A N 1
ATOM 790 C CA . LYS A 1 97 ? -9.923 6.060 10.095 1.00 96.19 97 LYS A CA 1
ATOM 791 C C . LYS A 1 97 ? -10.550 6.343 8.723 1.00 96.19 97 LYS A C 1
ATOM 793 O O . LYS A 1 97 ? -11.756 6.203 8.559 1.00 96.19 97 LYS A O 1
ATOM 798 N N . LYS A 1 98 ? -9.732 6.682 7.720 1.00 94.88 98 LYS A N 1
ATOM 799 C CA . LYS A 1 98 ? -10.201 6.906 6.342 1.00 94.88 98 LYS A CA 1
ATOM 800 C C . LYS A 1 98 ? -10.913 5.675 5.775 1.00 94.88 98 LYS A C 1
ATOM 802 O O . LYS A 1 98 ? -11.903 5.806 5.062 1.00 94.88 98 LYS A O 1
ATOM 807 N N . PHE A 1 99 ? -10.414 4.482 6.084 1.00 94.31 99 PHE A N 1
ATOM 808 C CA . PHE A 1 99 ? -11.023 3.226 5.668 1.00 94.31 99 PHE A CA 1
ATOM 809 C C . PHE A 1 99 ? -12.405 3.015 6.295 1.00 94.31 99 PHE A C 1
ATOM 811 O O . PHE A 1 99 ? -13.328 2.656 5.574 1.00 94.31 99 PHE A O 1
ATOM 818 N N . GLU A 1 100 ? -12.585 3.307 7.584 1.00 92.25 100 GLU A N 1
ATOM 819 C CA . GLU A 1 100 ? -13.900 3.242 8.246 1.00 92.25 100 GLU A CA 1
ATOM 820 C C . GLU A 1 100 ? -14.919 4.224 7.647 1.00 92.25 100 GLU A C 1
ATOM 822 O O . GLU A 1 100 ? -16.106 3.917 7.566 1.00 92.25 100 GLU A O 1
ATOM 827 N N . GLU A 1 101 ? -14.454 5.389 7.194 1.00 92.00 101 GLU A N 1
ATOM 828 C CA . GLU A 1 101 ? -15.278 6.414 6.538 1.00 92.00 101 GLU A CA 1
ATOM 829 C C . GLU A 1 101 ? -15.580 6.090 5.063 1.00 92.00 101 GLU A C 1
ATOM 831 O O . GLU A 1 101 ? -16.475 6.689 4.463 1.00 92.00 101 GLU A O 1
ATOM 836 N N . THR A 1 102 ? -14.847 5.149 4.459 1.00 87.88 102 THR A N 1
ATOM 837 C CA . THR A 1 102 ? -15.004 4.795 3.047 1.00 87.88 102 THR A CA 1
ATOM 838 C C . THR A 1 102 ? -16.018 3.655 2.885 1.00 87.88 102 THR A C 1
ATOM 840 O O . THR A 1 102 ? -15.859 2.604 3.511 1.00 87.88 102 THR A O 1
ATOM 843 N N . PRO A 1 103 ? -17.038 3.797 2.013 1.00 82.12 103 PRO A N 1
ATOM 844 C CA . PRO A 1 103 ? -17.962 2.710 1.710 1.00 82.12 103 PRO A CA 1
ATOM 845 C C . PRO A 1 103 ? -17.219 1.491 1.156 1.00 82.12 103 PRO A C 1
ATOM 847 O O . PRO A 1 103 ? -16.584 1.557 0.103 1.00 82.12 103 PRO A O 1
ATOM 850 N N . GLN A 1 104 ? -17.317 0.368 1.863 1.00 71.81 104 GLN A N 1
ATOM 851 C CA . GLN A 1 104 ? -16.576 -0.853 1.531 1.00 71.81 104 GLN A CA 1
ATOM 852 C C . GLN A 1 104 ? -17.036 -1.493 0.217 1.00 71.81 104 GLN A C 1
ATOM 854 O O . GLN A 1 104 ? -16.225 -2.080 -0.494 1.00 71.81 104 GLN A O 1
ATOM 859 N N . SER A 1 105 ? -18.291 -1.249 -0.175 1.00 68.88 105 SER A N 1
ATOM 860 C CA . SER A 1 105 ? -18.854 -1.676 -1.461 1.00 68.88 105 SER A CA 1
ATOM 861 C C . SER A 1 105 ? -18.090 -1.158 -2.683 1.00 68.88 105 SER A C 1
ATOM 863 O O . SER A 1 105 ? -18.234 -1.709 -3.769 1.00 68.88 105 SER A O 1
ATOM 865 N N . LYS A 1 106 ? -17.252 -0.121 -2.528 1.00 65.06 106 LYS A N 1
ATOM 866 C CA . LYS A 1 106 ? -16.378 0.391 -3.596 1.00 65.06 106 LYS A CA 1
ATOM 867 C C . LYS A 1 106 ? -15.262 -0.596 -3.971 1.00 65.06 106 LYS A C 1
ATOM 869 O O . LYS A 1 106 ? -14.741 -0.531 -5.082 1.00 65.06 106 LYS A O 1
ATOM 874 N N . TYR A 1 107 ? -14.875 -1.477 -3.055 1.00 65.75 107 TYR A N 1
ATOM 875 C CA . TYR A 1 107 ? -13.725 -2.368 -3.217 1.00 65.75 107 TYR A CA 1
ATOM 876 C C . TYR A 1 107 ? -14.105 -3.852 -3.224 1.00 65.75 107 TYR A C 1
ATOM 878 O O . TYR A 1 107 ? -13.230 -4.714 -3.310 1.00 65.75 107 TYR A O 1
ATOM 886 N N . ASP A 1 108 ? -15.403 -4.154 -3.196 1.00 60.97 108 ASP A N 1
ATOM 887 C CA . ASP A 1 108 ? -15.931 -5.488 -3.454 1.00 60.97 108 ASP A CA 1
ATOM 888 C C . ASP A 1 108 ? -15.721 -5.828 -4.939 1.00 60.97 108 ASP A C 1
ATOM 890 O O . ASP A 1 108 ? -16.573 -5.599 -5.795 1.00 60.97 108 ASP A O 1
ATOM 894 N N . VAL A 1 109 ? -14.541 -6.351 -5.276 1.00 51.72 109 VAL A N 1
ATOM 895 C CA . VAL A 1 109 ? -14.314 -6.961 -6.587 1.00 51.72 109 VAL A CA 1
ATOM 896 C C . VAL A 1 109 ? -15.017 -8.313 -6.567 1.00 51.72 109 VAL A C 1
ATOM 898 O O . VAL A 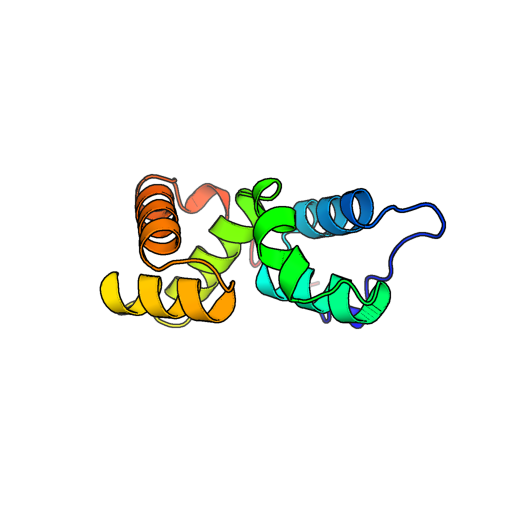1 109 ? -14.616 -9.212 -5.828 1.00 51.72 109 VAL A O 1
ATOM 901 N N . ALA A 1 110 ? -16.088 -8.412 -7.355 1.00 43.56 110 ALA A N 1
ATOM 902 C CA . ALA A 1 110 ? -16.930 -9.586 -7.517 1.00 43.56 110 ALA A CA 1
ATOM 903 C C . ALA A 1 110 ? -16.116 -10.890 -7.509 1.00 43.56 110 ALA A C 1
ATOM 905 O O . ALA A 1 110 ? -15.305 -11.150 -8.401 1.00 43.56 110 ALA A O 1
ATOM 906 N N . SER A 1 111 ? -16.390 -11.753 -6.532 1.00 40.62 111 SER A N 1
ATOM 907 C CA . SER A 1 111 ? -16.124 -13.184 -6.642 1.00 40.62 111 SER A CA 1
ATOM 908 C C . SER A 1 111 ? -17.127 -13.804 -7.622 1.00 40.62 111 SER A C 1
ATOM 910 O O . SER A 1 111 ? -17.937 -14.639 -7.243 1.00 40.62 111 SER A O 1
ATOM 912 N N . GLU A 1 112 ? -17.118 -13.372 -8.877 1.00 43.41 112 GLU A N 1
ATOM 913 C CA . GLU A 1 112 ? -17.875 -14.010 -9.949 1.00 43.41 112 GLU A CA 1
ATOM 914 C C . GLU A 1 112 ? -16.924 -14.330 -11.092 1.00 43.41 112 GLU A C 1
ATOM 916 O O . GLU A 1 112 ? -16.723 -13.524 -11.993 1.00 43.41 112 GLU A O 1
ATOM 921 N N . LYS A 1 113 ? -16.338 -15.529 -11.022 1.00 40.25 113 LYS A N 1
ATOM 922 C CA . LYS A 1 113 ? -16.315 -16.480 -12.143 1.00 40.25 113 LYS A CA 1
ATOM 923 C C . LYS A 1 113 ? -16.369 -17.898 -11.580 1.00 40.25 113 LYS A C 1
ATOM 925 O O . LYS A 1 113 ? -15.366 -18.598 -11.498 1.00 40.25 113 LYS A O 1
ATOM 930 N N . THR A 1 114 ? -17.561 -18.296 -11.150 1.00 39.91 114 THR A N 1
ATOM 931 C CA . THR A 1 114 ? -17.965 -19.703 -11.132 1.00 39.91 114 THR A CA 1
ATOM 932 C C . THR A 1 114 ? -18.687 -20.010 -12.439 1.00 39.91 114 THR A C 1
ATOM 934 O O . THR A 1 114 ? -19.678 -19.352 -12.736 1.00 39.91 114 THR A O 1
ATOM 937 N N . ASN A 1 115 ? -18.190 -21.045 -13.121 1.00 39.19 115 ASN A N 1
ATOM 938 C CA . ASN A 1 115 ? -18.839 -21.899 -14.123 1.00 39.19 115 ASN A CA 1
ATOM 939 C C . ASN A 1 115 ? -19.215 -21.275 -15.477 1.00 39.19 115 ASN A C 1
ATOM 941 O O . ASN A 1 115 ? -20.221 -20.587 -15.597 1.00 39.19 115 ASN A O 1
ATOM 945 N N . ASP A 1 116 ? -18.436 -21.633 -16.500 1.00 36.88 116 ASP A N 1
ATOM 946 C CA . ASP A 1 116 ? -18.906 -22.543 -17.560 1.00 36.88 116 ASP A CA 1
ATOM 947 C C . ASP A 1 116 ? -17.737 -23.417 -18.049 1.00 36.88 116 ASP A C 1
ATOM 949 O O . ASP A 1 116 ? -16.609 -22.878 -18.163 1.00 36.88 116 ASP A O 1
#